Protein AF-A0A8T4I664-F1 (afdb_monomer)

pLDDT: mean 86.92, std 12.94, range [57.5, 97.88]

Sequence (72 aa):
VGCRLSDGLVKTFGVWQKPPNWPDDTPWRVPREQVDGVVDRVFAEYRPVAFFADPGSGFDESDGERYWDGYI

Mean predicted aligned error: 5.55 Å

Foldseek 3Di:
DDADPVPRDDDDQDDFDDDPPDPPPDFDDGPVVVVVVSVVVCCVPPVDPDDDDDQDPDARRPPRDRPCPVPD

Secondary structure (DSSP, 8-state):
-EE-TTT--EE------PPTT--TTS-----HHHHHHHHHHHHHHH--S-------S-B-TTT--BTTTTT-

Solvent-accessible surface area (backbone atoms only — not comparable to full-atom values): 5001 Å² total; per-residue (Å²): 107,50,67,42,86,93,79,61,55,71,47,80,82,73,85,87,71,85,60,88,88,60,58,92,90,52,70,61,72,77,65,57,72,61,53,49,53,51,50,53,51,45,47,72,75,65,58,68,93,71,87,86,82,82,90,65,95,56,55,39,70,75,74,71,46,48,86,54,69,90,78,109

Structure (mmCIF, N/CA/C/O backbone):
data_AF-A0A8T4I664-F1
#
_entry.id   AF-A0A8T4I664-F1
#
loop_
_atom_site.group_PDB
_atom_site.id
_atom_site.type_symbol
_atom_site.label_atom_id
_atom_site.label_alt_id
_atom_site.label_comp_id
_atom_site.label_asym_id
_atom_site.label_entity_id
_atom_site.label_seq_id
_atom_site.pdbx_PDB_ins_code
_atom_site.Cartn_x
_atom_site.Cartn_y
_atom_site.Cartn_z
_atom_site.occupancy
_atom_site.B_iso_or_equiv
_atom_site.auth_seq_id
_atom_site.auth_comp_id
_atom_site.auth_asym_id
_atom_site.auth_atom_id
_atom_site.pdbx_PDB_model_num
ATOM 1 N N . VAL A 1 1 ? -0.299 3.069 3.897 1.00 94.38 1 VAL A N 1
ATOM 2 C CA . VAL A 1 1 ? -0.132 3.180 5.373 1.00 94.38 1 VAL A CA 1
ATOM 3 C C . VAL A 1 1 ? -1.488 2.958 6.032 1.00 94.38 1 VAL A C 1
ATOM 5 O O . VAL A 1 1 ? -2.486 3.189 5.365 1.00 94.38 1 VAL A O 1
ATOM 8 N N . GLY A 1 2 ? -1.555 2.487 7.278 1.00 97.06 2 GLY A N 1
ATOM 9 C CA . GLY A 1 2 ? -2.814 2.388 8.026 1.00 97.06 2 GLY A CA 1
ATOM 10 C C . GLY A 1 2 ? -2.650 2.739 9.502 1.00 97.06 2 GLY A C 1
ATOM 11 O O . GLY A 1 2 ? -1.532 2.750 10.015 1.00 97.06 2 GLY A O 1
ATOM 12 N N . CYS A 1 3 ? -3.772 3.020 10.164 1.00 97.44 3 CYS A N 1
ATOM 13 C CA . CYS A 1 3 ? -3.842 3.372 11.580 1.00 97.44 3 CYS A CA 1
ATOM 14 C C . CYS A 1 3 ? -4.947 2.560 12.270 1.00 97.44 3 CYS A C 1
ATOM 16 O O . CYS A 1 3 ? -6.076 2.506 11.776 1.00 97.44 3 CYS A O 1
ATOM 18 N N . ARG A 1 4 ? -4.633 1.919 13.401 1.00 97.25 4 ARG A N 1
ATOM 19 C CA . ARG A 1 4 ? -5.622 1.212 14.222 1.00 9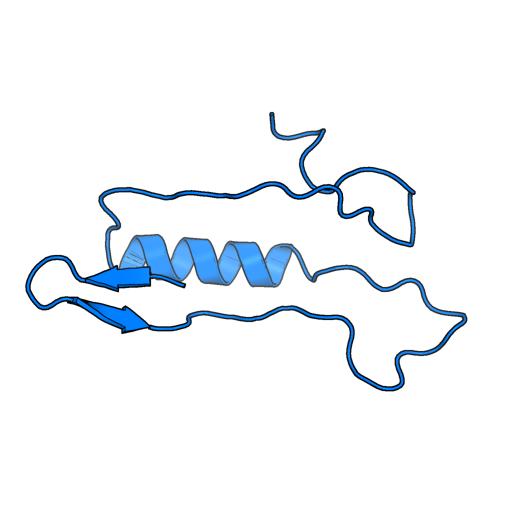7.25 4 ARG A CA 1
ATOM 20 C C . ARG A 1 4 ? -6.341 2.199 15.139 1.00 97.25 4 ARG A C 1
ATOM 22 O O . ARG A 1 4 ? -5.712 2.889 15.929 1.00 97.25 4 ARG A O 1
ATOM 29 N N . LEU A 1 5 ? -7.671 2.219 15.082 1.00 96.50 5 LEU A N 1
ATOM 30 C CA . LEU A 1 5 ? -8.479 3.219 15.793 1.00 96.50 5 LEU A CA 1
ATOM 31 C C . LEU A 1 5 ? -8.441 3.106 17.320 1.00 96.50 5 LEU A C 1
ATOM 33 O O . LEU A 1 5 ? -8.565 4.115 18.002 1.00 96.50 5 LEU A O 1
ATOM 37 N N . SER A 1 6 ? -8.291 1.898 17.862 1.00 97.12 6 SER A N 1
ATOM 38 C CA . SER A 1 6 ? -8.376 1.680 19.310 1.00 97.12 6 SER A CA 1
ATO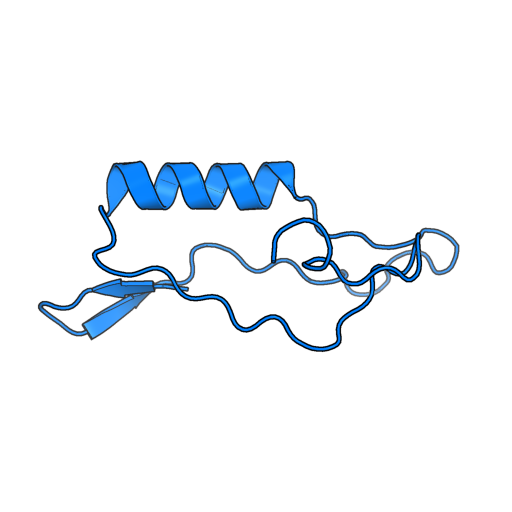M 39 C C . SER A 1 6 ? -7.206 2.280 20.089 1.00 97.12 6 SER A C 1
ATOM 41 O O . SER A 1 6 ? -7.360 2.589 21.264 1.00 97.12 6 SER A O 1
ATOM 43 N N . ASP A 1 7 ? -6.034 2.391 19.465 1.00 97.31 7 ASP A N 1
ATOM 44 C CA . ASP A 1 7 ? -4.791 2.780 20.139 1.00 97.31 7 ASP A CA 1
ATOM 45 C C . ASP A 1 7 ? -3.865 3.662 19.294 1.00 97.31 7 ASP A C 1
ATOM 47 O O . ASP A 1 7 ? -2.775 4.016 19.736 1.00 97.31 7 ASP A O 1
ATOM 51 N N . GLY A 1 8 ? -4.276 4.021 18.078 1.00 96.88 8 GLY A N 1
ATOM 52 C CA . GLY A 1 8 ? -3.500 4.876 17.190 1.00 96.88 8 GLY A CA 1
ATOM 53 C C . GLY A 1 8 ? -2.259 4.209 16.598 1.00 96.88 8 GLY A C 1
ATOM 54 O O . GLY A 1 8 ? -1.406 4.917 16.068 1.00 96.88 8 GLY A O 1
ATOM 55 N N . LEU A 1 9 ? -2.116 2.877 16.669 1.00 97.12 9 LEU A N 1
ATOM 56 C CA . LEU A 1 9 ? -0.957 2.199 16.084 1.00 97.12 9 LEU A CA 1
ATOM 57 C C . LEU A 1 9 ? -0.906 2.444 14.570 1.00 97.12 9 LEU A C 1
ATOM 59 O O . LEU A 1 9 ? -1.779 1.984 13.829 1.00 97.12 9 LEU A O 1
ATOM 63 N N . VAL A 1 10 ? 0.158 3.102 14.110 1.00 97.88 10 VAL A N 1
ATOM 64 C CA . VAL A 1 10 ? 0.426 3.339 12.688 1.00 97.88 10 VAL A CA 1
ATOM 65 C C . VAL A 1 10 ? 1.350 2.255 12.141 1.00 97.88 10 VAL A C 1
ATOM 67 O O . VAL A 1 10 ? 2.378 1.935 12.738 1.00 97.88 10 VAL A O 1
ATOM 70 N N . LYS A 1 11 ? 1.001 1.699 10.978 1.00 96.62 11 LYS A N 1
ATOM 71 C CA . LYS A 1 11 ? 1.803 0.691 10.277 1.00 96.62 11 LYS A CA 1
ATOM 72 C C . LYS A 1 11 ? 1.915 1.008 8.789 1.00 96.62 11 LYS A C 1
ATOM 74 O O . LYS A 1 11 ? 0.926 1.287 8.108 1.00 96.62 11 LYS A O 1
ATOM 79 N N . THR A 1 12 ? 3.130 0.898 8.265 1.00 97.88 12 THR A N 1
ATOM 80 C CA . THR A 1 12 ? 3.391 0.935 6.823 1.00 97.88 12 THR A CA 1
ATOM 81 C C . THR A 1 12 ? 3.274 -0.475 6.253 1.00 97.88 12 THR A C 1
ATOM 83 O O . THR A 1 12 ? 3.886 -1.407 6.768 1.00 97.88 12 THR A O 1
ATOM 86 N N . PHE A 1 13 ? 2.469 -0.635 5.201 1.00 97.00 13 PHE A N 1
ATOM 87 C CA . PHE A 1 13 ? 2.248 -1.927 4.537 1.00 97.00 13 PHE A CA 1
ATOM 88 C C . PHE A 1 13 ? 3.074 -2.101 3.261 1.00 97.00 13 PHE A C 1
ATOM 90 O O . PHE A 1 13 ? 3.362 -3.229 2.881 1.00 97.00 13 PHE A O 1
ATOM 97 N N . GLY A 1 14 ? 3.475 -0.996 2.636 1.00 95.81 14 GLY A N 1
ATOM 98 C CA . GLY A 1 14 ? 4.316 -0.975 1.450 1.00 95.81 14 GLY A CA 1
ATOM 99 C C . GLY A 1 14 ? 4.625 0.460 1.036 1.00 95.81 14 GLY A C 1
ATOM 100 O O . GLY A 1 14 ? 3.874 1.381 1.373 1.00 95.81 14 GLY A O 1
ATOM 101 N N . VAL A 1 15 ? 5.757 0.628 0.357 1.00 94.69 15 VAL A N 1
ATOM 102 C CA . VAL A 1 15 ? 6.187 1.857 -0.314 1.00 94.69 15 VAL A CA 1
ATOM 103 C C . VAL A 1 15 ? 6.768 1.427 -1.652 1.00 94.69 15 VAL A C 1
ATOM 105 O O . VAL A 1 15 ? 7.685 0.608 -1.686 1.00 94.69 15 VAL A O 1
ATOM 108 N N . TRP A 1 16 ? 6.237 1.978 -2.737 1.00 92.44 16 TRP A N 1
ATOM 109 C CA . TRP A 1 16 ? 6.698 1.703 -4.092 1.00 92.44 16 TRP A CA 1
ATOM 110 C C . TRP A 1 16 ? 7.160 3.011 -4.704 1.00 92.44 16 TRP A C 1
ATOM 112 O O . TRP A 1 16 ? 6.361 3.903 -4.968 1.00 92.44 16 TRP A O 1
ATOM 122 N N . GLN A 1 17 ? 8.467 3.126 -4.875 1.00 90.88 17 GLN A N 1
ATOM 123 C CA . GLN A 1 17 ? 9.121 4.303 -5.426 1.00 90.88 17 GLN A CA 1
ATOM 124 C C . GLN A 1 17 ? 10.138 3.856 -6.468 1.00 90.88 17 GLN A C 1
ATOM 126 O O . GLN A 1 17 ? 10.669 2.744 -6.362 1.00 90.88 17 GLN A O 1
ATOM 131 N N . LYS A 1 18 ? 10.420 4.722 -7.445 1.00 90.44 18 LYS A N 1
ATOM 132 C CA . LYS A 1 18 ? 11.496 4.500 -8.413 1.00 90.44 18 LYS A CA 1
ATOM 133 C C . LYS A 1 18 ? 12.799 4.254 -7.647 1.00 90.44 18 LYS A C 1
ATOM 135 O O . LYS A 1 18 ? 13.185 5.108 -6.842 1.00 90.44 18 LYS A O 1
ATOM 140 N N . PRO A 1 19 ? 13.448 3.088 -7.817 1.00 91.94 19 PRO A N 1
ATOM 141 C CA . PRO A 1 19 ? 14.699 2.809 -7.134 1.00 91.94 19 PRO A CA 1
ATOM 142 C C . PRO A 1 19 ? 15.772 3.841 -7.496 1.00 91.94 19 PRO A C 1
ATOM 144 O O . PRO A 1 19 ? 15.788 4.340 -8.626 1.00 91.94 19 PRO A O 1
ATOM 147 N N . PRO A 1 20 ? 16.702 4.143 -6.575 1.00 92.62 20 PRO A N 1
ATOM 148 C CA . PRO A 1 20 ? 17.882 4.912 -6.938 1.00 92.62 20 PRO A CA 1
ATOM 149 C C . PRO A 1 20 ? 18.666 4.160 -8.022 1.00 92.62 20 PRO A C 1
ATOM 151 O O . PRO A 1 20 ? 18.808 2.939 -7.948 1.00 92.62 20 PRO A O 1
ATOM 154 N N . ASN A 1 21 ? 19.194 4.895 -9.004 1.00 93.56 21 A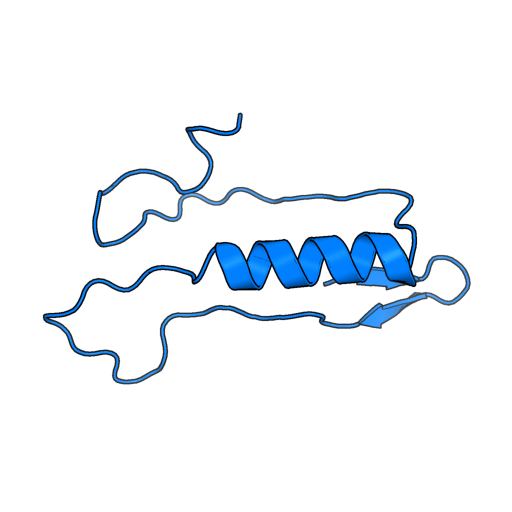SN A N 1
ATOM 155 C CA . ASN A 1 21 ? 19.928 4.349 -10.154 1.00 93.56 21 ASN A CA 1
ATOM 156 C C . ASN A 1 21 ? 19.096 3.420 -11.060 1.00 93.56 21 ASN A C 1
ATOM 158 O O . ASN A 1 21 ? 19.639 2.489 -11.655 1.00 93.56 21 ASN A O 1
ATOM 162 N N . TRP A 1 22 ? 17.781 3.643 -11.154 1.00 91.75 22 TRP A N 1
ATOM 163 C CA . TRP A 1 22 ? 16.966 3.003 -12.187 1.00 91.75 22 TRP A CA 1
ATOM 164 C C . TRP A 1 22 ? 17.496 3.373 -13.586 1.00 91.75 22 TRP A C 1
ATOM 166 O O . TRP A 1 22 ? 17.827 4.543 -13.777 1.00 91.75 22 TRP A O 1
ATOM 176 N N . PRO A 1 23 ? 17.589 2.430 -14.545 1.00 93.06 23 PRO A N 1
ATOM 177 C CA . PRO A 1 23 ? 18.132 2.727 -15.869 1.00 93.06 23 PRO A CA 1
ATOM 178 C C . PRO A 1 23 ? 17.352 3.844 -16.573 1.00 93.06 23 PRO A C 1
ATOM 180 O O . PRO A 1 23 ? 16.123 3.800 -16.624 1.00 93.06 23 PRO A O 1
ATOM 183 N N . ASP A 1 24 ? 18.063 4.828 -17.130 1.00 87.00 24 ASP A N 1
ATOM 184 C CA . ASP A 1 24 ? 17.452 5.997 -17.786 1.00 87.00 24 ASP A CA 1
ATOM 185 C C . ASP A 1 24 ? 16.640 5.622 -19.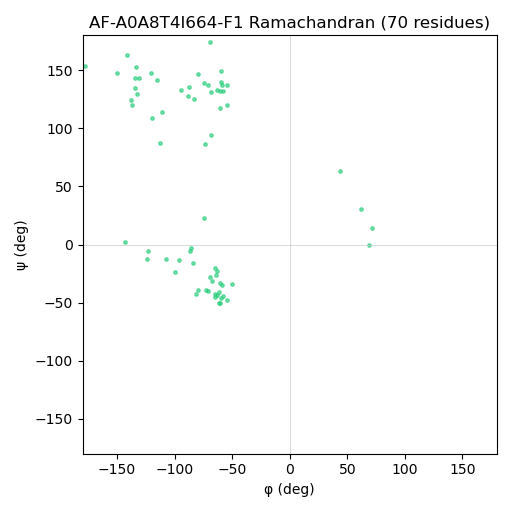038 1.00 87.00 24 ASP A C 1
ATOM 187 O O . ASP A 1 24 ? 15.705 6.325 -19.413 1.00 87.00 24 ASP A O 1
ATOM 191 N N . ASP A 1 25 ? 16.994 4.511 -19.685 1.00 91.06 25 ASP A N 1
ATOM 192 C CA . ASP A 1 25 ? 16.347 3.984 -20.890 1.00 91.06 25 ASP A CA 1
ATOM 193 C C . ASP A 1 25 ? 15.144 3.078 -20.594 1.00 91.06 25 ASP A C 1
ATOM 195 O O . ASP A 1 25 ? 14.439 2.653 -21.511 1.00 91.06 25 ASP A O 1
ATOM 199 N N . THR A 1 26 ? 14.899 2.776 -19.320 1.00 88.69 26 THR A N 1
ATOM 200 C CA . THR A 1 26 ? 13.830 1.882 -18.894 1.00 88.69 26 THR A CA 1
ATOM 201 C C . THR A 1 26 ? 12.760 2.697 -18.176 1.00 88.69 26 THR A C 1
ATOM 203 O O . THR A 1 26 ? 13.021 3.199 -17.081 1.00 88.69 26 THR A O 1
ATOM 206 N N . PRO A 1 27 ? 11.534 2.818 -18.713 1.00 87.81 27 PRO A N 1
ATOM 207 C CA . PRO A 1 27 ? 10.481 3.548 -18.022 1.00 87.81 27 PRO A CA 1
ATOM 208 C C . PRO A 1 27 ? 10.155 2.856 -16.697 1.00 87.81 27 PRO A C 1
ATOM 210 O O . PRO A 1 27 ? 10.003 1.631 -16.634 1.00 87.81 27 PRO A O 1
ATOM 213 N N . TRP A 1 28 ? 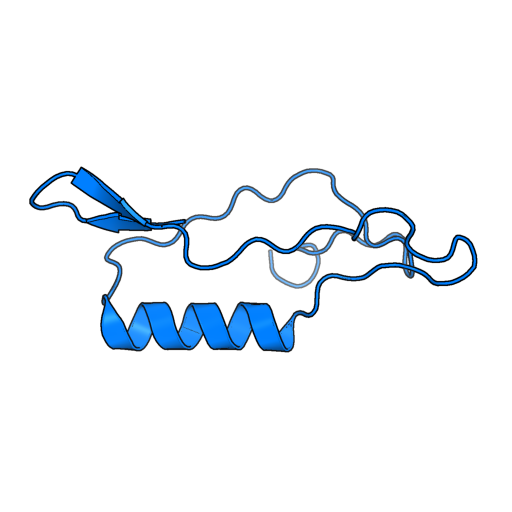10.064 3.633 -15.620 1.00 87.31 28 TRP A N 1
ATOM 214 C CA . TRP A 1 28 ? 9.645 3.087 -14.337 1.00 87.31 28 TRP A CA 1
ATOM 215 C C . TRP A 1 28 ? 8.123 3.106 -14.211 1.00 87.31 28 TRP A C 1
ATOM 217 O O . TRP A 1 28 ? 7.471 4.111 -14.495 1.00 87.31 28 TRP A O 1
ATOM 227 N N . ARG A 1 29 ? 7.567 1.999 -13.715 1.00 86.62 29 ARG A N 1
ATOM 228 C CA . ARG A 1 29 ? 6.158 1.885 -13.345 1.00 86.62 29 ARG A CA 1
ATOM 229 C C . ARG A 1 29 ? 6.022 1.209 -11.991 1.00 86.62 29 ARG A C 1
ATOM 231 O O . ARG A 1 29 ? 6.746 0.262 -11.680 1.00 86.62 29 ARG A O 1
ATOM 238 N N . VAL A 1 30 ? 5.050 1.658 -11.204 1.00 88.19 30 VAL A N 1
ATOM 239 C CA . VAL A 1 30 ? 4.649 0.964 -9.976 1.00 88.19 30 VAL A CA 1
ATOM 240 C C . VAL A 1 30 ? 4.163 -0.456 -10.324 1.00 88.19 30 VAL A C 1
ATOM 242 O O . VAL A 1 30 ? 3.335 -0.604 -11.229 1.00 88.19 30 VAL A O 1
ATOM 245 N N . PRO A 1 31 ? 4.617 -1.510 -9.617 1.00 91.06 31 PRO A N 1
ATOM 246 C CA . PRO A 1 31 ? 4.144 -2.876 -9.834 1.00 91.06 31 PRO A CA 1
ATOM 247 C C . PRO A 1 31 ? 2.723 -3.052 -9.274 1.00 91.06 31 PRO A C 1
ATOM 249 O O . PRO A 1 31 ? 2.538 -3.450 -8.124 1.00 91.06 31 PRO A O 1
ATOM 252 N N . ARG A 1 32 ? 1.711 -2.733 -10.090 1.00 88.50 32 ARG A N 1
ATOM 253 C CA . ARG A 1 32 ? 0.300 -2.631 -9.669 1.00 88.50 32 ARG A CA 1
ATOM 254 C C . ARG A 1 32 ? -0.244 -3.917 -9.047 1.00 88.50 32 ARG A C 1
ATOM 256 O O . ARG A 1 32 ? -0.799 -3.860 -7.963 1.00 88.50 32 ARG A O 1
ATOM 263 N N . GLU A 1 33 ? 0.044 -5.076 -9.638 1.00 93.06 33 GLU A N 1
ATOM 264 C CA . GLU A 1 33 ? -0.382 -6.376 -9.090 1.00 93.06 33 GLU A CA 1
ATOM 265 C C . GLU A 1 33 ? 0.151 -6.626 -7.671 1.00 93.06 33 GLU A C 1
ATOM 267 O O . GLU A 1 33 ? -0.527 -7.211 -6.828 1.00 93.06 33 GLU A O 1
ATOM 272 N N . GLN A 1 34 ? 1.367 -6.156 -7.375 1.00 95.31 34 GLN A N 1
ATOM 273 C CA . GLN A 1 34 ? 1.936 -6.274 -6.035 1.00 95.31 34 GLN A CA 1
ATOM 274 C C . GLN A 1 34 ? 1.260 -5.310 -5.054 1.00 95.31 34 GLN A C 1
ATOM 276 O O . GLN A 1 34 ? 1.046 -5.671 -3.895 1.00 95.31 34 GLN A O 1
ATOM 281 N N . VAL A 1 35 ? 0.941 -4.091 -5.500 1.00 94.69 35 VAL A N 1
ATOM 282 C CA . VAL A 1 35 ? 0.186 -3.118 -4.699 1.00 94.69 35 VAL A CA 1
ATOM 283 C C . VAL A 1 35 ? -1.193 -3.681 -4.371 1.00 94.69 35 VAL A C 1
ATOM 285 O O . VAL A 1 35 ? -1.549 -3.739 -3.195 1.00 94.69 35 VAL A O 1
ATOM 288 N N . ASP A 1 36 ? -1.912 -4.169 -5.380 1.00 94.88 36 ASP A N 1
ATOM 289 C CA . ASP A 1 36 ? -3.245 -4.756 -5.245 1.00 94.88 36 ASP A CA 1
ATOM 290 C C . ASP A 1 36 ? -3.221 -5.960 -4.301 1.00 94.88 36 ASP A C 1
ATOM 292 O O . ASP A 1 36 ? -3.982 -6.003 -3.337 1.00 94.88 36 ASP A O 1
ATOM 296 N N . GLY A 1 37 ? -2.255 -6.872 -4.454 1.00 97.44 37 GLY A N 1
ATOM 297 C CA . GLY A 1 37 ? -2.101 -8.006 -3.539 1.00 97.44 37 GLY A CA 1
ATOM 298 C C . GLY A 1 37 ? -1.835 -7.593 -2.082 1.00 97.44 37 GLY A C 1
ATOM 299 O O . GLY A 1 37 ? -2.289 -8.256 -1.144 1.00 97.44 37 GLY A O 1
ATOM 300 N N . VAL A 1 38 ? -1.126 -6.480 -1.849 1.00 97.75 38 VAL A N 1
ATOM 301 C CA . VAL A 1 38 ? -0.962 -5.925 -0.495 1.00 97.75 38 VAL A CA 1
ATOM 302 C C . VAL A 1 38 ? -2.268 -5.324 0.016 1.00 97.75 38 VAL A C 1
ATOM 304 O O . VAL A 1 38 ? -2.579 -5.512 1.194 1.00 97.75 38 VAL A O 1
ATOM 307 N N . VAL A 1 39 ? -3.028 -4.627 -0.831 1.00 96.50 39 VAL A N 1
ATOM 308 C CA . VAL A 1 39 ? -4.348 -4.086 -0.477 1.00 96.50 39 VAL A CA 1
ATOM 309 C C . VAL A 1 39 ? -5.294 -5.223 -0.091 1.00 96.50 39 VAL A C 1
ATOM 311 O O . VAL A 1 39 ? -5.833 -5.191 1.016 1.00 96.50 39 VAL A O 1
ATOM 314 N N . ASP A 1 40 ? -5.405 -6.266 -0.911 1.00 97.81 40 ASP A N 1
ATOM 315 C CA . ASP A 1 40 ? -6.239 -7.444 -0.646 1.00 97.81 40 ASP A CA 1
ATOM 316 C C . ASP A 1 40 ? -5.902 -8.083 0.702 1.00 97.81 40 ASP A C 1
ATOM 318 O O . ASP A 1 40 ? -6.775 -8.316 1.545 1.00 97.81 40 ASP A O 1
ATOM 322 N N . ARG A 1 41 ? -4.606 -8.295 0.960 1.00 97.88 41 ARG A N 1
ATOM 323 C CA . ARG A 1 41 ? -4.135 -8.840 2.237 1.00 97.88 41 ARG A CA 1
ATOM 324 C C . ARG A 1 41 ? -4.498 -7.933 3.414 1.00 97.88 41 ARG A C 1
ATOM 326 O O . ARG A 1 41 ? -4.901 -8.424 4.468 1.00 97.88 41 ARG A O 1
ATOM 333 N N . VAL A 1 42 ? -4.369 -6.614 3.260 1.00 97.69 42 VAL A N 1
ATOM 334 C CA . VAL A 1 42 ? -4.719 -5.651 4.316 1.00 97.69 42 VAL A CA 1
ATOM 335 C C . VAL A 1 42 ? -6.219 -5.672 4.610 1.00 97.69 42 VAL A C 1
ATOM 337 O O . VAL A 1 42 ? -6.601 -5.666 5.783 1.00 97.69 42 VAL A O 1
ATOM 340 N N . PHE A 1 43 ? -7.065 -5.733 3.582 1.00 97.81 43 PHE A N 1
ATOM 341 C CA . PHE A 1 43 ? -8.513 -5.838 3.751 1.00 97.81 43 PHE A CA 1
ATOM 342 C C . PHE A 1 43 ? -8.911 -7.137 4.459 1.00 97.81 43 PHE A C 1
ATOM 344 O O . PHE A 1 43 ? -9.715 -7.094 5.394 1.00 97.81 43 PHE A O 1
ATOM 351 N N . ALA A 1 44 ? -8.295 -8.261 4.083 1.00 97.62 44 ALA A N 1
ATOM 352 C CA . ALA A 1 44 ? -8.544 -9.560 4.699 1.00 97.62 44 ALA A CA 1
ATOM 353 C C . ALA A 1 44 ? -8.114 -9.616 6.178 1.00 97.62 44 ALA A C 1
ATOM 355 O O . ALA A 1 44 ? -8.864 -10.105 7.022 1.00 97.62 44 ALA A O 1
ATOM 356 N N . GLU A 1 45 ? -6.926 -9.104 6.514 1.00 96.88 45 GLU A N 1
ATOM 357 C CA . GLU A 1 45 ? -6.368 -9.205 7.871 1.00 96.88 45 GLU A CA 1
ATOM 358 C C . GLU A 1 45 ? -6.929 -8.153 8.837 1.00 96.88 45 GLU A C 1
ATOM 360 O O . GLU A 1 45 ? -7.218 -8.455 9.997 1.00 96.88 45 GLU A O 1
ATOM 365 N N . TYR A 1 46 ? -7.060 -6.902 8.387 1.00 95.88 46 TYR A N 1
ATOM 366 C CA . TYR A 1 46 ? -7.295 -5.764 9.282 1.00 95.88 46 TYR A CA 1
ATOM 367 C C . TYR A 1 46 ? -8.716 -5.208 9.222 1.00 95.88 46 TYR A C 1
ATOM 369 O O . TYR A 1 46 ? -9.074 -4.433 10.108 1.00 95.88 46 TYR A O 1
ATOM 377 N N . ARG A 1 47 ? -9.524 -5.608 8.228 1.00 94.81 47 ARG A N 1
ATOM 378 C CA . ARG A 1 47 ? -10.904 -5.132 8.006 1.00 94.81 47 ARG A CA 1
ATOM 379 C C . ARG A 1 47 ? -11.032 -3.605 8.176 1.00 94.81 47 ARG A C 1
ATOM 381 O O . ARG A 1 47 ? -11.695 -3.151 9.113 1.00 94.81 47 ARG A O 1
ATOM 388 N N . PRO A 1 48 ? -10.359 -2.805 7.328 1.00 96.31 48 PRO A N 1
ATOM 389 C CA . PRO A 1 48 ? -10.387 -1.350 7.429 1.00 96.31 48 PRO A CA 1
ATOM 390 C C . PRO A 1 48 ? -11.823 -0.815 7.413 1.00 96.31 48 PRO A C 1
ATOM 392 O O . PRO A 1 48 ? -12.639 -1.248 6.606 1.00 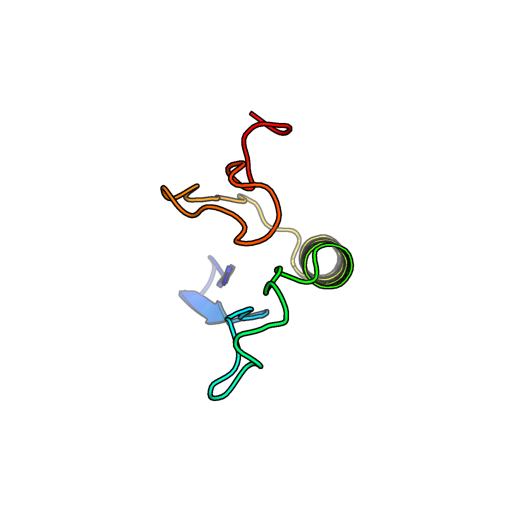96.31 48 PRO A O 1
ATOM 395 N N . VAL A 1 49 ? -12.124 0.156 8.278 1.00 97.12 49 VAL A N 1
ATOM 396 C CA . VAL A 1 49 ? -13.430 0.847 8.271 1.00 97.12 49 VAL A CA 1
ATOM 397 C C . VAL A 1 49 ? -13.487 1.995 7.260 1.00 97.12 49 VAL A C 1
ATOM 399 O O . VAL A 1 49 ? -14.567 2.480 6.941 1.00 97.12 49 VAL A O 1
ATOM 402 N N . ALA A 1 50 ? -12.328 2.438 6.772 1.00 95.81 50 ALA A N 1
ATOM 403 C CA . ALA A 1 50 ? -12.187 3.446 5.732 1.00 95.81 50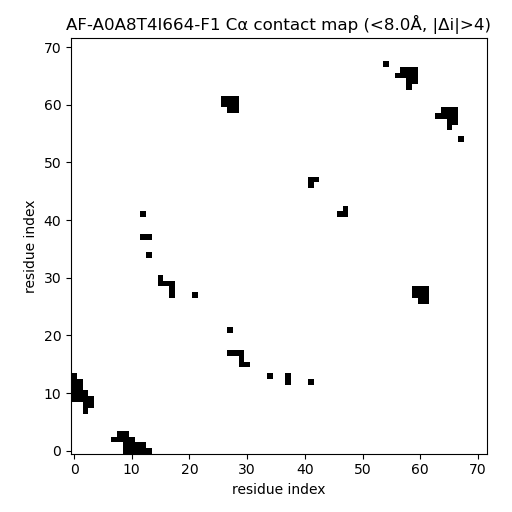 ALA A CA 1
ATOM 404 C C . ALA A 1 50 ? -10.901 3.193 4.933 1.00 95.81 50 ALA A C 1
ATOM 406 O O . ALA A 1 50 ? -9.903 2.720 5.486 1.00 95.81 50 ALA A O 1
ATOM 407 N N . PHE A 1 51 ? -10.931 3.525 3.644 1.00 95.06 51 PHE A N 1
ATOM 408 C CA . PHE A 1 51 ? -9.800 3.416 2.729 1.00 95.06 51 PHE A CA 1
ATOM 409 C C . PHE A 1 51 ? -9.748 4.679 1.872 1.00 95.06 51 PHE A C 1
ATOM 411 O O . PHE A 1 51 ? -10.720 5.013 1.200 1.00 95.06 51 PHE A O 1
ATOM 418 N N . PHE A 1 52 ? -8.636 5.405 1.958 1.00 91.75 52 PHE A N 1
ATOM 419 C CA . PHE A 1 52 ? -8.461 6.707 1.323 1.00 91.75 52 PHE A CA 1
ATOM 420 C C . PHE A 1 52 ? -7.290 6.658 0.348 1.00 91.75 52 PHE A C 1
ATOM 422 O O . PHE A 1 52 ? -6.294 5.977 0.601 1.00 91.75 52 PHE A O 1
ATOM 429 N N . ALA A 1 53 ? -7.401 7.433 -0.723 1.00 87.94 53 ALA A N 1
ATOM 430 C CA . ALA A 1 53 ? -6.330 7.695 -1.666 1.00 87.94 53 ALA A CA 1
ATOM 431 C C . ALA A 1 53 ? -6.238 9.207 -1.899 1.00 87.94 53 ALA A C 1
ATOM 433 O O . ALA A 1 53 ? -7.262 9.889 -1.925 1.00 87.94 53 ALA A O 1
ATOM 434 N N . ASP A 1 54 ? -5.016 9.708 -2.062 1.00 85.12 54 ASP A N 1
ATOM 435 C CA . ASP A 1 54 ? -4.740 11.073 -2.511 1.00 85.12 54 ASP A CA 1
ATOM 436 C C . ASP A 1 54 ? -4.097 10.981 -3.902 1.00 85.12 54 ASP A C 1
ATOM 438 O O . ASP A 1 54 ? -2.876 10.803 -4.010 1.00 85.12 54 ASP A O 1
ATOM 442 N N . PRO A 1 55 ? -4.912 10.949 -4.972 1.00 74.69 55 PRO A N 1
ATOM 443 C CA . PRO A 1 55 ? -4.407 10.863 -6.329 1.00 74.69 55 PRO A CA 1
ATOM 444 C C . PRO A 1 55 ? -3.699 12.172 -6.700 1.00 74.69 55 PRO A C 1
ATOM 446 O O . PRO A 1 55 ? -4.312 13.141 -7.140 1.00 74.69 55 PRO A O 1
ATOM 449 N N . GLY A 1 56 ? -2.380 12.201 -6.508 1.00 71.94 56 GLY A N 1
ATOM 450 C CA . GLY A 1 56 ? -1.542 13.331 -6.903 1.00 71.94 56 GLY A CA 1
ATOM 451 C C . GLY A 1 56 ? -1.413 13.475 -8.424 1.00 71.94 56 GLY A C 1
ATOM 452 O O . GLY A 1 56 ? -1.812 12.602 -9.195 1.00 71.94 56 GLY A O 1
ATOM 453 N N . SER A 1 57 ? -0.757 14.550 -8.872 1.00 67.75 57 SER A N 1
ATOM 454 C CA . SER A 1 57 ? -0.483 14.837 -10.292 1.00 67.75 57 SER A CA 1
ATOM 455 C C . SER A 1 57 ? 0.624 13.967 -10.914 1.00 67.75 57 SER A C 1
ATOM 457 O O . SER A 1 57 ? 1.286 14.405 -11.850 1.00 67.75 57 SER A O 1
ATOM 459 N N . GLY A 1 58 ? 0.897 12.788 -10.353 1.00 64.12 58 GLY A N 1
ATOM 460 C CA . GLY A 1 58 ? 1.919 11.871 -10.854 1.00 64.12 58 GLY A CA 1
ATOM 461 C C . GLY A 1 58 ? 1.500 11.237 -12.180 1.00 64.12 58 GLY A C 1
ATOM 462 O O . GLY A 1 58 ? 0.350 10.825 -12.336 1.00 64.12 58 GLY A O 1
ATOM 463 N N . PHE A 1 59 ? 2.445 11.149 -13.111 1.00 66.25 59 PHE A N 1
ATOM 464 C CA . PHE A 1 59 ? 2.273 10.518 -14.417 1.00 66.25 59 PHE A CA 1
ATOM 465 C C . PHE A 1 59 ? 3.181 9.289 -14.507 1.00 66.25 59 PHE A C 1
ATOM 467 O O . PHE A 1 59 ? 4.308 9.332 -14.007 1.00 66.25 59 PHE A O 1
ATOM 474 N N . ASP A 1 60 ? 2.702 8.210 -15.132 1.00 67.88 60 ASP A N 1
ATOM 475 C CA . ASP A 1 60 ? 3.573 7.083 -15.480 1.00 67.88 60 ASP A CA 1
ATOM 476 C C . ASP A 1 60 ? 4.544 7.539 -16.589 1.00 67.88 60 ASP A C 1
ATOM 478 O O . ASP A 1 60 ? 4.124 8.117 -17.594 1.00 67.88 60 ASP A O 1
ATOM 482 N N . GLU A 1 61 ? 5.846 7.268 -16.426 1.00 68.50 61 GLU A N 1
ATOM 483 C CA . GLU A 1 61 ? 6.882 7.668 -17.399 1.00 68.50 61 GLU A CA 1
ATOM 484 C C . GLU A 1 61 ? 6.715 6.970 -18.763 1.00 68.50 61 GLU A C 1
ATOM 486 O O . GLU A 1 61 ? 7.243 7.452 -19.763 1.00 68.50 61 GLU A O 1
ATOM 491 N N . SER A 1 62 ? 5.998 5.842 -18.815 1.00 61.28 62 SER A N 1
ATOM 492 C CA . SER A 1 62 ? 5.807 5.054 -20.037 1.00 61.28 62 SER A CA 1
ATOM 493 C C . SER A 1 62 ? 4.729 5.615 -20.969 1.00 61.28 62 SER A C 1
ATOM 495 O O . S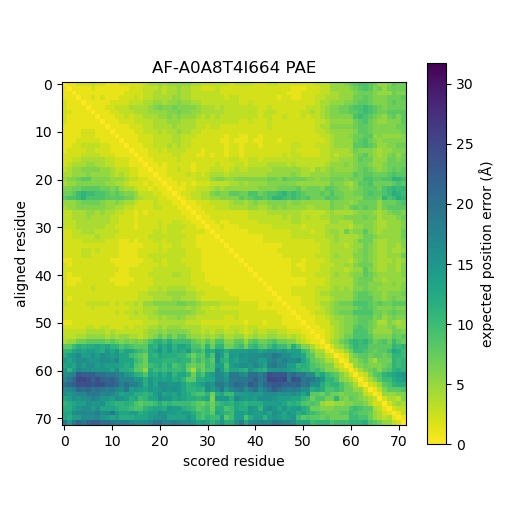ER A 1 62 ? 4.913 5.593 -22.185 1.00 61.28 62 SER A O 1
ATOM 497 N N . ASP A 1 63 ? 3.623 6.119 -20.412 1.00 60.31 63 ASP A N 1
ATOM 498 C CA . ASP A 1 63 ? 2.391 6.364 -21.178 1.00 60.31 63 ASP A CA 1
ATOM 499 C C . ASP A 1 63 ? 1.918 7.825 -21.064 1.00 60.31 63 ASP A C 1
ATOM 501 O O . ASP A 1 63 ? 1.039 8.246 -21.809 1.00 60.31 63 ASP A O 1
ATOM 505 N N . GLY A 1 64 ? 2.471 8.612 -20.128 1.00 57.50 64 GLY A N 1
ATOM 506 C CA . GLY A 1 64 ? 2.042 9.993 -19.867 1.00 57.50 64 GLY A CA 1
ATOM 507 C C . GLY A 1 64 ? 0.644 10.121 -19.248 1.00 57.50 64 GLY A C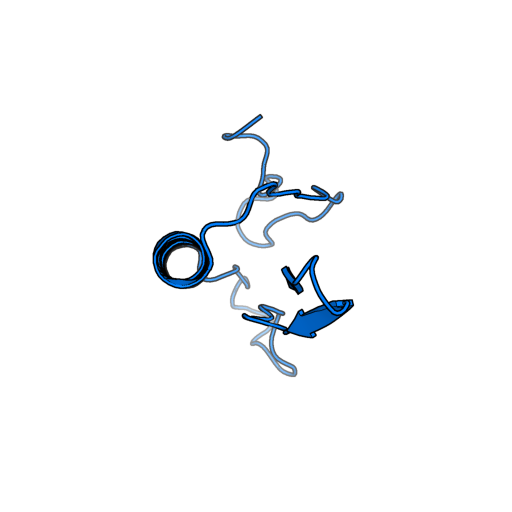 1
ATOM 508 O O . GLY A 1 64 ? 0.209 11.234 -18.962 1.00 57.50 64 GLY A O 1
ATOM 509 N N . GLU A 1 65 ? -0.043 9.004 -19.014 1.00 59.97 65 GLU A N 1
ATOM 510 C CA . GLU A 1 65 ? -1.346 8.944 -18.359 1.00 59.97 65 GLU A CA 1
ATOM 511 C C . GLU A 1 65 ? -1.200 9.056 -16.838 1.00 59.97 65 GLU A C 1
ATOM 513 O O . GLU A 1 65 ? -0.226 8.573 -16.237 1.00 59.97 65 GLU A O 1
ATOM 518 N N . ARG A 1 66 ? -2.185 9.680 -16.181 1.00 62.69 66 ARG A N 1
ATOM 519 C CA . ARG A 1 66 ? -2.240 9.649 -14.716 1.00 62.69 66 ARG A CA 1
ATOM 520 C C . ARG A 1 66 ? -2.694 8.269 -14.286 1.00 62.69 66 ARG A C 1
ATOM 522 O O . ARG A 1 66 ? -3.635 7.700 -14.832 1.00 62.69 66 ARG A O 1
ATOM 529 N N . TYR A 1 67 ? -2.059 7.756 -13.240 1.00 65.44 67 TYR A N 1
ATOM 530 C CA . TYR A 1 67 ? -2.325 6.419 -12.711 1.00 65.44 67 TYR A CA 1
ATOM 531 C C . TYR A 1 67 ? -3.825 6.138 -12.468 1.00 65.44 67 TYR A C 1
ATOM 533 O O . TYR A 1 67 ? -4.273 5.002 -12.636 1.00 65.44 67 TYR A O 1
ATOM 541 N N . TRP A 1 68 ? -4.583 7.166 -12.072 1.00 67.38 68 TRP A N 1
ATOM 542 C CA . TRP A 1 68 ? -5.952 7.068 -11.560 1.00 67.38 68 TRP A CA 1
ATOM 543 C C . TRP A 1 68 ? -7.042 7.315 -12.609 1.00 67.38 68 TRP A C 1
ATOM 545 O O . TRP A 1 68 ? -8.186 6.989 -12.323 1.00 67.38 68 TRP A O 1
ATOM 555 N N . ASP A 1 69 ? -6.727 7.845 -13.798 1.00 69.00 69 ASP A N 1
ATOM 556 C CA . ASP A 1 69 ? -7.740 8.366 -14.741 1.00 69.00 69 ASP A CA 1
ATOM 557 C C . ASP A 1 69 ? -8.726 7.294 -15.252 1.00 69.00 69 ASP A C 1
ATOM 559 O O . ASP A 1 69 ? -9.842 7.612 -15.644 1.00 69.00 69 ASP A O 1
ATOM 563 N N . GLY A 1 70 ? -8.356 6.009 -15.211 1.00 68.12 70 GLY A N 1
ATOM 564 C CA . GLY A 1 70 ? -9.255 4.895 -15.549 1.00 68.12 70 GLY A CA 1
ATOM 565 C C . GLY A 1 70 ? -10.139 4.391 -14.399 1.00 68.12 70 GLY A C 1
ATOM 566 O O . GLY A 1 70 ? -10.918 3.462 -14.604 1.00 68.12 70 GLY A O 1
ATOM 567 N N . TYR A 1 71 ? -9.989 4.945 -13.193 1.00 65.19 71 TYR A N 1
ATOM 568 C CA . TYR A 1 71 ? -10.614 4.450 -11.960 1.00 65.19 71 TYR A CA 1
ATOM 569 C C . TYR A 1 71 ? -11.486 5.492 -11.235 1.00 65.19 71 TYR A C 1
ATOM 571 O O . TYR A 1 71 ? -12.126 5.130 -10.244 1.00 65.19 71 TYR A O 1
ATOM 579 N N . ILE A 1 72 ? -11.517 6.749 -11.702 1.00 61.09 72 ILE A N 1
ATOM 580 C CA . ILE A 1 72 ? -12.340 7.851 -11.162 1.00 61.09 72 ILE A CA 1
ATOM 581 C C . ILE A 1 72 ? -13.268 8.454 -12.212 1.00 61.09 72 ILE A C 1
ATOM 583 O O . ILE A 1 72 ? -12.879 8.501 -13.397 1.00 61.09 72 ILE A O 1
#

Radius of gyration: 14.89 Å; Cα contacts (8 Å, |Δi|>4): 48; chains: 1; bounding box: 33×24×41 Å